Protein AF-A0A5C6DJK9-F1 (afdb_monomer_lite)

pLDDT: mean 85.75, std 14.33, range [51.75, 96.81]

Organism: NCBI:txid2527966

Radius of gyration: 32.25 Å; chains: 1; bounding box: 101×31×89 Å

Sequence (143 aa):
MRNRRGSLILEAAISALLMVTATVALLKLAKTSSQLSRSSDQRVALQLATDNAAERMSVIPFDEIAGQTDKVAKTVSETSDCQCEITSYPFEVGDRNGIHLIMTTRISDRISRTQHRWILDRRELDRRVLDRSEPETPEDTDE

Secondary structure (DSSP, 8-state):
-TTHHHHHHHHHHHHHHHHHHHHHHHHHHHHHHHHHHHHHHHHHHHHHHHHHHHHHHHTS-GGGHHHHHHHHHHHHHHHHTSEEEEEEEEEE-SS-EEEEEEEEEEEETTEEEEEEEEEE-SHHHHHHHHHTTS---------

Structure (mmCIF, N/CA/C/O backbone):
data_AF-A0A5C6DJK9-F1
#
_entry.id   AF-A0A5C6DJK9-F1
#
loop_
_atom_site.group_PDB
_atom_site.id
_atom_site.type_symbol
_atom_site.label_atom_id
_atom_site.label_alt_id
_atom_site.label_comp_id
_atom_site.label_asym_id
_atom_site.label_entity_id
_atom_site.label_seq_id
_atom_site.pdbx_PDB_ins_code
_atom_site.Cartn_x
_atom_site.Cartn_y
_atom_site.Cartn_z
_atom_site.occupancy
_atom_site.B_iso_or_equiv
_atom_site.auth_seq_id
_atom_site.auth_comp_id
_atom_site.auth_asym_id
_atom_site.auth_atom_id
_atom_site.pdbx_PDB_model_num
ATOM 1 N N . MET A 1 1 ? 34.552 2.893 -63.069 1.00 53.28 1 MET A N 1
ATOM 2 C CA . MET A 1 1 ? 34.105 1.964 -61.995 1.00 53.28 1 MET A CA 1
ATOM 3 C C . MET A 1 1 ? 34.791 2.165 -60.628 1.00 53.28 1 MET A C 1
ATOM 5 O O . MET A 1 1 ? 34.574 1.360 -59.732 1.00 53.28 1 MET A O 1
ATOM 9 N N . ARG A 1 2 ? 35.561 3.243 -60.397 1.00 53.19 2 ARG A N 1
ATOM 10 C CA . ARG A 1 2 ? 36.406 3.395 -59.191 1.00 53.19 2 ARG A CA 1
ATOM 11 C C . ARG A 1 2 ? 35.702 4.041 -57.975 1.00 53.19 2 ARG A C 1
ATOM 13 O O . ARG A 1 2 ? 36.171 3.867 -56.860 1.00 53.19 2 ARG A O 1
ATOM 20 N N . ASN A 1 3 ? 34.529 4.660 -58.165 1.00 55.03 3 ASN A N 1
ATOM 21 C CA . ASN A 1 3 ? 33.798 5.383 -57.104 1.00 55.03 3 ASN A CA 1
ATOM 22 C C . ASN A 1 3 ? 32.742 4.543 -56.354 1.00 55.03 3 ASN A C 1
ATOM 24 O O . ASN A 1 3 ? 32.176 5.012 -55.376 1.00 55.03 3 ASN A O 1
ATOM 28 N N . ARG A 1 4 ? 32.476 3.292 -56.762 1.00 58.44 4 ARG A N 1
ATOM 29 C CA . ARG A 1 4 ? 31.454 2.445 -56.107 1.00 58.44 4 ARG A CA 1
ATOM 30 C C . ARG A 1 4 ? 31.901 1.862 -54.760 1.00 58.44 4 ARG A C 1
ATOM 32 O O . ARG A 1 4 ? 31.062 1.548 -53.929 1.00 58.44 4 ARG A O 1
ATOM 39 N N . ARG A 1 5 ? 33.213 1.740 -54.521 1.00 57.97 5 ARG A N 1
ATOM 40 C CA . ARG A 1 5 ? 33.751 1.160 -53.275 1.00 57.97 5 ARG A CA 1
ATOM 41 C C . ARG A 1 5 ? 33.664 2.110 -52.072 1.00 57.97 5 ARG A C 1
ATOM 43 O O . ARG A 1 5 ? 33.518 1.630 -50.958 1.00 57.97 5 ARG A O 1
ATOM 50 N N . GLY A 1 6 ? 33.699 3.428 -52.295 1.00 61.41 6 GLY A N 1
ATOM 51 C CA . GLY A 1 6 ? 33.532 4.425 -51.227 1.00 61.41 6 GLY A CA 1
ATOM 52 C C . GLY A 1 6 ? 32.098 4.504 -50.688 1.00 61.41 6 GLY A C 1
ATOM 53 O O . GLY A 1 6 ? 31.915 4.665 -49.487 1.00 61.41 6 GLY A O 1
ATOM 54 N N . SER A 1 7 ? 31.096 4.311 -51.558 1.00 77.44 7 SER A N 1
ATOM 55 C CA . SER A 1 7 ? 29.667 4.308 -51.183 1.00 77.44 7 SER A CA 1
ATOM 56 C C . SER A 1 7 ? 29.326 3.164 -50.226 1.00 77.44 7 SER A C 1
ATOM 58 O O . SER A 1 7 ? 28.685 3.383 -49.206 1.00 77.44 7 SER A O 1
ATOM 60 N N . LEU A 1 8 ? 29.842 1.958 -50.498 1.00 80.62 8 LEU A N 1
ATOM 61 C CA . LEU A 1 8 ? 29.546 0.763 -49.699 1.00 80.62 8 LEU A CA 1
ATOM 62 C C . LEU A 1 8 ? 30.058 0.864 -48.255 1.00 80.62 8 LEU A C 1
ATOM 64 O O . LEU A 1 8 ? 29.387 0.406 -47.336 1.00 80.62 8 LEU A O 1
ATOM 68 N N . ILE A 1 9 ? 31.231 1.472 -48.040 1.00 85.25 9 ILE A N 1
ATOM 69 C CA . ILE A 1 9 ? 31.786 1.655 -46.688 1.00 85.25 9 ILE A CA 1
ATOM 70 C C . ILE A 1 9 ? 30.946 2.668 -45.903 1.00 85.25 9 ILE A C 1
ATOM 72 O O . ILE A 1 9 ? 30.656 2.443 -44.729 1.00 85.25 9 ILE A O 1
ATOM 76 N N . LEU A 1 10 ? 30.524 3.757 -46.550 1.00 87.12 10 LEU A N 1
ATOM 77 C CA . 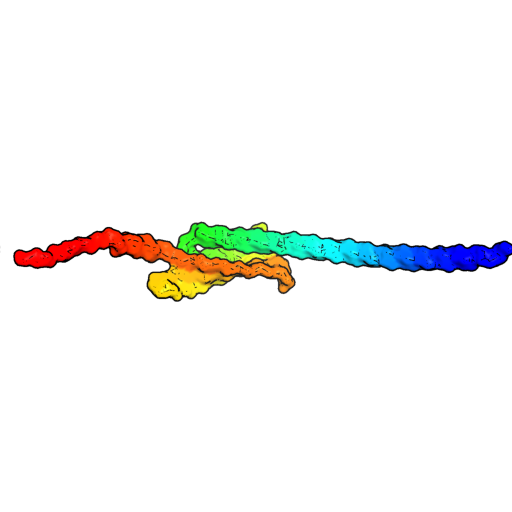LEU A 1 10 ? 29.686 4.775 -45.921 1.00 87.12 10 LEU A CA 1
ATOM 78 C C . LEU A 1 10 ? 28.299 4.222 -45.561 1.00 87.12 10 LEU A C 1
ATOM 80 O O . LEU A 1 10 ? 27.835 4.413 -44.442 1.00 87.12 10 LEU A O 1
ATOM 84 N N . GLU A 1 11 ? 27.659 3.494 -46.475 1.00 84.81 11 GLU A N 1
ATOM 85 C CA . GLU A 1 11 ? 26.359 2.855 -46.240 1.00 84.81 11 GLU A CA 1
ATOM 86 C C . GLU A 1 11 ? 26.428 1.807 -45.123 1.00 84.81 11 GLU A C 1
ATOM 88 O O . GLU A 1 11 ? 25.546 1.760 -44.261 1.00 84.81 11 GLU A O 1
ATOM 93 N N . ALA A 1 12 ? 27.498 1.006 -45.085 1.00 88.56 12 ALA A N 1
ATOM 94 C CA . ALA A 1 12 ? 27.733 0.053 -44.006 1.00 88.56 12 ALA A CA 1
ATOM 95 C C . ALA A 1 12 ? 27.944 0.761 -42.658 1.00 88.56 12 ALA A C 1
ATOM 97 O O . ALA A 1 12 ? 27.387 0.329 -41.651 1.00 88.56 12 ALA A O 1
ATOM 98 N N . ALA A 1 13 ? 28.685 1.874 -42.631 1.00 90.69 13 ALA A N 1
ATOM 99 C CA . ALA A 1 13 ? 28.891 2.666 -41.420 1.00 90.69 13 ALA A CA 1
ATOM 100 C C . ALA A 1 13 ? 27.584 3.299 -40.911 1.00 90.69 13 ALA A C 1
ATOM 102 O O . ALA A 1 13 ? 27.303 3.245 -39.714 1.00 90.69 13 ALA A O 1
ATOM 103 N N . ILE A 1 14 ? 26.753 3.840 -41.809 1.00 91.44 14 ILE A N 1
ATOM 104 C CA . ILE A 1 14 ? 25.430 4.386 -41.464 1.00 91.44 14 ILE A CA 1
ATOM 105 C C . ILE A 1 14 ? 24.518 3.273 -40.936 1.00 91.44 14 ILE A C 1
ATOM 107 O O . ILE A 1 14 ? 23.881 3.444 -39.899 1.00 91.44 14 ILE A O 1
ATOM 111 N N . SER A 1 15 ? 24.493 2.116 -41.599 1.00 94.88 15 SER A N 1
ATOM 112 C CA . SER A 1 15 ? 23.688 0.964 -41.171 1.00 94.88 15 SER A CA 1
ATOM 113 C C . SER A 1 15 ? 24.123 0.450 -39.798 1.00 94.88 15 SER A C 1
ATOM 115 O O . SER A 1 15 ? 23.280 0.196 -38.939 1.00 94.88 15 SER A O 1
ATOM 117 N N . ALA A 1 16 ? 25.435 0.361 -39.555 1.00 93.94 16 ALA A N 1
ATOM 118 C CA . ALA A 1 16 ? 25.984 -0.014 -38.257 1.00 93.94 16 ALA A CA 1
ATOM 119 C C . ALA A 1 16 ? 25.594 0.996 -37.168 1.00 93.94 16 ALA A C 1
ATOM 121 O O . ALA A 1 16 ? 25.161 0.595 -36.089 1.00 93.94 16 ALA A O 1
ATOM 122 N N . LEU A 1 17 ? 25.676 2.299 -37.458 1.00 94.81 17 LEU A N 1
ATOM 123 C CA . LEU A 1 17 ? 25.271 3.345 -36.520 1.00 94.81 17 LEU A CA 1
ATOM 124 C C . LEU A 1 17 ? 23.780 3.241 -36.171 1.00 94.81 17 LEU A C 1
ATOM 126 O O . LEU A 1 17 ? 23.429 3.239 -34.992 1.00 94.81 17 LEU A O 1
ATOM 130 N N . LEU A 1 18 ? 22.912 3.081 -37.176 1.00 95.94 18 LEU A N 1
ATOM 131 C CA . LEU A 1 18 ? 21.472 2.898 -36.974 1.00 95.94 18 LEU A CA 1
ATOM 132 C C . LEU A 1 18 ? 21.169 1.648 -36.143 1.00 95.94 18 LEU A C 1
ATOM 134 O O . LEU A 1 18 ? 20.344 1.702 -35.232 1.00 95.94 18 LEU A O 1
ATOM 138 N N . MET A 1 19 ? 21.861 0.538 -36.409 1.00 95.56 19 MET A N 1
ATOM 139 C CA . MET A 1 19 ? 21.686 -0.708 -35.667 1.00 95.56 19 MET A CA 1
ATOM 140 C C . MET A 1 19 ? 22.106 -0.560 -34.201 1.00 95.56 19 MET A C 1
ATOM 142 O O . MET A 1 19 ? 21.394 -1.026 -33.307 1.00 95.56 19 MET A O 1
ATOM 146 N N . VAL A 1 20 ? 23.215 0.134 -33.928 1.00 96.62 20 VAL A N 1
ATOM 147 C CA . VAL A 1 20 ? 23.652 0.436 -32.558 1.00 96.62 20 VAL A CA 1
ATOM 148 C C . VAL A 1 20 ? 22.619 1.311 -31.849 1.00 96.62 20 VAL A C 1
ATOM 150 O O . VAL A 1 20 ? 22.208 0.984 -30.734 1.00 96.62 20 VAL A O 1
ATOM 153 N N . THR A 1 21 ? 22.135 2.380 -32.490 1.00 95.19 21 THR A N 1
ATOM 154 C CA . THR A 1 21 ? 21.098 3.248 -31.911 1.00 95.19 21 THR A CA 1
ATOM 155 C C . THR A 1 21 ? 19.812 2.477 -31.616 1.00 95.19 21 THR A C 1
ATOM 157 O O . THR A 1 21 ? 19.277 2.589 -30.511 1.00 95.19 21 THR A O 1
ATOM 160 N N . ALA A 1 22 ? 19.344 1.654 -32.556 1.00 94.81 22 ALA A N 1
ATOM 161 C CA . ALA A 1 22 ? 18.160 0.820 -32.377 1.00 94.81 22 ALA A CA 1
ATOM 162 C C . ALA A 1 22 ? 18.340 -0.181 -31.225 1.00 94.81 22 ALA A C 1
ATOM 164 O O . ALA A 1 22 ? 17.454 -0.322 -30.385 1.00 94.81 22 ALA A O 1
ATOM 165 N N . THR A 1 23 ? 19.512 -0.813 -31.123 1.00 96.12 23 THR A N 1
ATOM 166 C CA . THR A 1 23 ? 19.830 -1.755 -30.039 1.00 96.12 23 THR A CA 1
ATOM 167 C C . THR A 1 23 ? 19.794 -1.065 -28.676 1.00 96.12 23 THR A C 1
ATOM 169 O O . THR A 1 23 ? 19.171 -1.566 -27.741 1.00 96.12 23 THR A O 1
ATOM 172 N N . VAL A 1 24 ? 20.399 0.120 -28.554 1.00 96.19 24 VAL A N 1
ATOM 173 C CA . VAL A 1 24 ? 20.367 0.905 -27.309 1.00 96.19 24 VAL A CA 1
ATOM 174 C C . VAL A 1 24 ? 18.940 1.328 -26.955 1.00 96.19 24 VAL A C 1
ATOM 176 O O . VAL A 1 24 ? 18.559 1.264 -25.785 1.00 96.19 24 VAL A O 1
ATOM 179 N N . ALA A 1 25 ? 18.139 1.740 -27.941 1.00 95.50 25 ALA A N 1
ATOM 180 C CA . ALA A 1 25 ? 16.739 2.094 -27.727 1.00 95.50 25 ALA A CA 1
ATOM 181 C C . ALA A 1 25 ? 15.923 0.895 -27.215 1.00 95.50 25 ALA A C 1
ATOM 183 O O . ALA A 1 25 ? 15.207 1.027 -26.222 1.00 95.50 25 ALA A O 1
ATOM 184 N N . LEU A 1 26 ? 16.093 -0.285 -27.821 1.00 94.94 26 LEU A N 1
ATOM 185 C CA . LEU A 1 26 ? 15.438 -1.523 -27.391 1.00 94.94 26 LEU A CA 1
ATOM 186 C C . LEU A 1 26 ? 15.860 -1.942 -25.978 1.00 94.94 26 LEU A C 1
ATOM 188 O O . LEU A 1 26 ? 15.006 -2.286 -25.165 1.00 94.94 26 LEU A O 1
ATOM 192 N N . LEU A 1 27 ? 17.152 -1.852 -25.647 1.00 95.44 27 LEU A N 1
ATOM 193 C CA . LEU A 1 27 ? 17.650 -2.147 -24.299 1.00 95.44 27 LEU A CA 1
ATOM 194 C C . LEU A 1 27 ? 17.047 -1.207 -23.248 1.00 95.44 27 LEU A C 1
ATOM 196 O O . LEU A 1 27 ? 16.647 -1.654 -22.170 1.00 95.44 27 LEU A O 1
ATOM 200 N N . LYS A 1 28 ? 16.952 0.093 -23.557 1.00 95.06 28 LYS A N 1
ATOM 201 C CA . LYS A 1 28 ? 16.299 1.067 -22.673 1.00 95.06 28 LYS A CA 1
ATOM 202 C C . LYS A 1 28 ? 14.821 0.740 -22.489 1.00 95.06 28 LYS A C 1
ATOM 204 O O . LYS A 1 28 ? 14.364 0.694 -21.351 1.00 95.06 28 LYS A O 1
ATOM 209 N N . LEU A 1 29 ? 14.105 0.457 -23.576 1.00 94.56 29 LEU A N 1
ATOM 210 C CA . LEU A 1 29 ? 12.689 0.103 -23.527 1.00 94.56 29 LEU A CA 1
ATOM 211 C C . LEU A 1 29 ? 12.450 -1.159 -22.690 1.00 94.56 29 LEU A C 1
ATOM 213 O O . LEU A 1 29 ? 11.597 -1.149 -21.807 1.00 94.56 29 LEU A O 1
ATOM 217 N N . ALA A 1 30 ? 13.236 -2.216 -22.908 1.00 93.12 30 ALA A N 1
ATOM 218 C CA . ALA A 1 30 ? 13.137 -3.459 -22.146 1.00 93.12 30 ALA A CA 1
ATOM 219 C C . ALA A 1 30 ? 13.369 -3.225 -20.644 1.00 93.12 30 ALA A C 1
ATOM 221 O O . ALA A 1 30 ? 12.609 -3.716 -19.805 1.00 93.12 30 ALA A O 1
ATOM 222 N N . LYS A 1 31 ? 14.373 -2.410 -20.293 1.00 94.81 31 LYS A N 1
ATOM 223 C CA . LYS A 1 31 ? 14.643 -2.030 -18.902 1.00 94.81 31 LYS A CA 1
ATOM 224 C C . LYS A 1 31 ? 13.470 -1.263 -18.288 1.00 94.81 31 LYS A C 1
ATOM 226 O O . LYS A 1 31 ? 13.034 -1.610 -17.192 1.00 94.81 31 LYS A O 1
ATOM 231 N N . THR A 1 32 ? 12.943 -0.258 -18.987 1.00 93.81 32 THR A N 1
ATOM 232 C CA . THR A 1 32 ? 11.792 0.529 -18.522 1.00 93.81 32 THR A CA 1
ATOM 233 C C . THR A 1 32 ? 10.546 -0.339 -18.366 1.00 93.81 32 THR A C 1
ATOM 235 O O . THR A 1 32 ? 9.867 -0.242 -17.349 1.00 93.81 32 THR A O 1
ATOM 238 N N . SER A 1 33 ? 10.280 -1.241 -19.311 1.00 93.25 33 SER A N 1
ATOM 239 C CA . SER A 1 33 ? 9.152 -2.174 -19.239 1.00 93.25 33 SER A CA 1
ATOM 240 C C . SER A 1 33 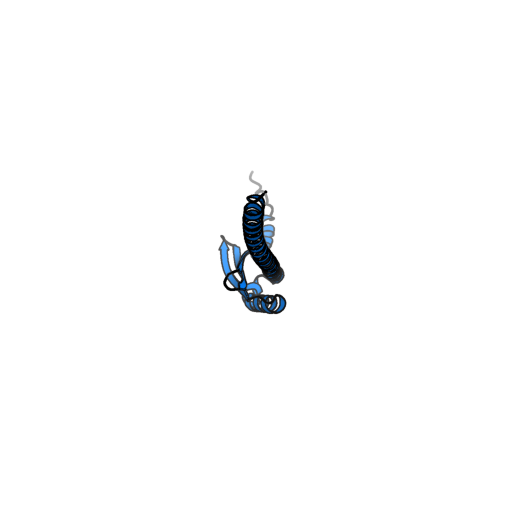? 9.255 -3.096 -18.024 1.00 93.25 33 SER A C 1
ATOM 242 O O . SER A 1 33 ? 8.275 -3.286 -17.310 1.00 93.25 33 SER A O 1
ATOM 244 N N . SER A 1 34 ? 10.445 -3.639 -17.747 1.00 93.31 34 SER A N 1
ATOM 245 C CA . SER A 1 34 ? 10.663 -4.490 -16.572 1.00 93.31 34 SER A CA 1
ATOM 246 C C . SER A 1 34 ? 10.459 -3.723 -15.262 1.00 93.31 34 SER A C 1
ATOM 248 O O . SER A 1 34 ? 9.822 -4.225 -14.337 1.00 93.31 34 SER A O 1
ATOM 250 N N . GLN A 1 35 ? 10.957 -2.486 -15.188 1.00 90.19 35 GLN A N 1
ATOM 251 C CA . GLN A 1 35 ? 10.760 -1.624 -14.022 1.00 90.19 35 GLN A CA 1
ATOM 252 C C . GLN A 1 35 ? 9.283 -1.282 -13.805 1.00 90.19 35 GLN A C 1
ATOM 254 O O . GLN A 1 35 ? 8.812 -1.318 -12.668 1.00 90.19 35 GLN A O 1
ATOM 259 N N . LEU A 1 36 ? 8.550 -0.993 -14.883 1.00 90.25 36 LEU A N 1
ATOM 260 C CA . LEU A 1 36 ? 7.121 -0.706 -14.820 1.00 90.25 36 LEU A CA 1
ATOM 261 C C . LEU A 1 36 ? 6.325 -1.925 -14.349 1.00 90.25 36 LEU A C 1
ATOM 263 O O . LEU A 1 36 ? 5.494 -1.781 -13.458 1.00 90.25 36 LEU A O 1
ATOM 267 N N . SER A 1 37 ? 6.621 -3.113 -14.889 1.00 92.19 37 SER A N 1
ATOM 268 C CA . SER A 1 37 ? 5.985 -4.367 -14.463 1.00 92.19 37 SER A CA 1
ATOM 269 C C . SER A 1 37 ? 6.164 -4.585 -12.965 1.00 92.19 37 SER A C 1
ATOM 271 O O . SER A 1 37 ? 5.183 -4.710 -12.246 1.00 92.19 37 SER A O 1
ATOM 273 N N . ARG A 1 38 ? 7.405 -4.497 -12.466 1.00 89.06 38 ARG A N 1
ATOM 274 C CA . ARG A 1 38 ? 7.686 -4.651 -11.030 1.00 89.06 38 ARG A CA 1
ATOM 275 C C . ARG A 1 38 ? 6.938 -3.628 -10.181 1.00 89.06 38 ARG A C 1
ATOM 277 O O . ARG A 1 38 ? 6.396 -3.980 -9.141 1.00 89.06 38 ARG A O 1
ATOM 284 N N . SER A 1 39 ? 6.894 -2.368 -10.616 1.00 89.38 39 SER A N 1
ATOM 285 C CA . SER A 1 39 ? 6.159 -1.331 -9.889 1.00 89.38 39 SER A CA 1
ATOM 286 C C . SER A 1 39 ? 4.650 -1.587 -9.888 1.00 89.38 39 SER A C 1
ATOM 288 O O . SER A 1 39 ? 4.000 -1.314 -8.881 1.00 89.38 39 SER A O 1
ATOM 290 N N . SER A 1 40 ? 4.099 -2.107 -10.986 1.00 91.12 40 SER A N 1
ATOM 291 C CA . SER A 1 40 ? 2.695 -2.508 -11.080 1.00 91.12 40 SER A CA 1
ATOM 292 C C . SER A 1 40 ? 2.390 -3.651 -10.113 1.00 91.12 40 SER A C 1
ATOM 294 O O . SER A 1 40 ? 1.473 -3.533 -9.304 1.00 91.12 40 SER A O 1
ATOM 296 N N . ASP A 1 41 ? 3.211 -4.701 -10.122 1.00 91.81 41 ASP A N 1
ATOM 297 C CA . ASP A 1 41 ? 3.049 -5.863 -9.244 1.00 91.81 41 ASP A CA 1
ATOM 298 C C . ASP A 1 41 ? 3.123 -5.455 -7.766 1.00 91.81 41 ASP A C 1
ATOM 300 O O . ASP A 1 41 ? 2.269 -5.829 -6.965 1.00 91.81 41 ASP A O 1
ATOM 304 N N . GLN A 1 42 ? 4.084 -4.596 -7.410 1.00 92.19 42 GLN A N 1
ATOM 305 C CA . GLN A 1 42 ? 4.216 -4.054 -6.054 1.00 92.19 42 GLN A CA 1
ATOM 306 C C . GLN A 1 42 ? 2.992 -3.236 -5.621 1.00 92.19 42 GLN A C 1
ATOM 308 O O . GLN A 1 42 ? 2.585 -3.306 -4.462 1.00 92.19 42 GLN A O 1
ATOM 313 N N . ARG A 1 43 ? 2.383 -2.464 -6.530 1.00 91.75 43 ARG A N 1
ATOM 314 C CA . ARG A 1 43 ? 1.158 -1.706 -6.226 1.00 91.75 43 ARG A CA 1
ATOM 315 C C . ARG A 1 43 ? -0.028 -2.628 -5.974 1.00 91.75 43 ARG A C 1
ATOM 317 O O . ARG A 1 43 ? -0.776 -2.381 -5.034 1.00 91.75 43 ARG A O 1
ATOM 324 N N . VAL A 1 44 ? -0.179 -3.682 -6.775 1.00 93.88 44 VAL A N 1
ATOM 325 C CA . VAL A 1 44 ? -1.241 -4.679 -6.582 1.00 93.88 44 VAL A CA 1
ATOM 326 C C . VAL A 1 44 ? -1.038 -5.428 -5.265 1.00 93.88 44 VAL A C 1
ATOM 328 O O . VAL A 1 44 ? -1.982 -5.561 -4.492 1.00 93.88 44 VAL A O 1
ATOM 331 N N . ALA A 1 45 ? 0.193 -5.839 -4.953 1.00 92.62 45 ALA A N 1
ATOM 332 C CA . ALA A 1 45 ? 0.513 -6.495 -3.687 1.00 92.62 45 ALA A CA 1
ATOM 333 C C . ALA A 1 45 ? 0.180 -5.608 -2.473 1.00 92.62 45 ALA A C 1
ATOM 335 O O . ALA A 1 45 ? -0.499 -6.054 -1.550 1.00 92.62 45 ALA A O 1
ATOM 336 N N . LEU A 1 46 ? 0.568 -4.326 -2.501 1.00 94.88 46 LEU A N 1
ATOM 337 C CA . LEU A 1 46 ? 0.200 -3.356 -1.460 1.00 94.88 46 LEU A CA 1
ATOM 338 C C . LEU A 1 46 ? -1.304 -3.143 -1.356 1.00 94.88 46 LEU A C 1
ATOM 340 O O . LEU A 1 46 ? -1.838 -2.976 -0.257 1.00 94.88 46 LEU A O 1
ATOM 344 N N . GLN A 1 47 ? -1.992 -3.129 -2.496 1.00 94.94 47 GLN A N 1
ATOM 345 C CA . GLN A 1 47 ? -3.435 -3.010 -2.507 1.00 94.94 47 GLN A CA 1
ATOM 346 C C . GLN A 1 47 ? -4.070 -4.181 -1.753 1.00 94.94 47 GLN A C 1
ATOM 348 O O . GLN A 1 47 ? -4.784 -3.952 -0.780 1.00 94.94 47 GLN A O 1
ATOM 353 N N . LEU A 1 48 ? -3.708 -5.409 -2.118 1.00 95.31 48 LEU A N 1
ATOM 354 C CA . LEU A 1 48 ? -4.200 -6.619 -1.467 1.00 95.31 48 LEU A CA 1
ATOM 355 C C . LEU A 1 48 ? -3.840 -6.672 0.022 1.00 95.31 48 LEU A C 1
ATOM 357 O O . LEU A 1 48 ? -4.692 -7.027 0.831 1.00 95.31 48 LEU A O 1
ATOM 361 N N . ALA A 1 49 ? -2.624 -6.275 0.405 1.00 95.62 49 ALA A N 1
ATOM 362 C CA . ALA A 1 49 ? -2.209 -6.232 1.808 1.00 95.62 49 ALA A CA 1
ATOM 363 C C . ALA A 1 49 ? -3.055 -5.243 2.626 1.00 95.62 49 ALA A C 1
ATOM 365 O O . ALA A 1 49 ? -3.516 -5.567 3.720 1.00 95.62 49 ALA A O 1
ATOM 366 N N . THR A 1 50 ? -3.309 -4.047 2.084 1.00 95.88 50 THR A N 1
ATOM 367 C CA . THR A 1 50 ? -4.129 -3.037 2.778 1.00 95.88 50 THR A CA 1
ATOM 368 C C . THR A 1 50 ? -5.592 -3.462 2.849 1.00 95.88 50 THR A C 1
ATOM 370 O O . THR A 1 50 ? -6.220 -3.316 3.893 1.00 95.88 50 THR A O 1
ATOM 373 N N . ASP A 1 51 ? -6.126 -4.035 1.768 1.00 95.06 51 ASP A N 1
ATOM 374 C CA . ASP A 1 51 ? -7.504 -4.525 1.730 1.00 95.06 51 ASP A CA 1
ATOM 375 C C . ASP A 1 51 ? -7.672 -5.701 2.715 1.00 95.06 51 ASP A C 1
ATOM 377 O O . ASP A 1 51 ? -8.666 -5.773 3.435 1.00 95.06 51 ASP A O 1
ATOM 381 N N . ASN A 1 52 ? -6.662 -6.572 2.840 1.00 95.00 52 ASN A N 1
ATOM 382 C CA . ASN A 1 52 ? -6.637 -7.642 3.837 1.00 95.00 52 ASN A CA 1
ATOM 383 C C . ASN A 1 52 ? -6.618 -7.101 5.274 1.00 95.00 52 ASN A C 1
ATOM 385 O O . ASN A 1 52 ? -7.360 -7.602 6.119 1.00 95.00 52 ASN A O 1
ATOM 389 N N . ALA A 1 53 ? -5.816 -6.067 5.552 1.00 95.62 53 ALA A N 1
ATOM 390 C CA . ALA A 1 53 ? -5.836 -5.378 6.842 1.00 95.62 53 ALA A CA 1
ATOM 391 C C . ALA A 1 53 ? -7.227 -4.799 7.137 1.00 95.62 53 ALA A C 1
ATOM 393 O O . ALA A 1 53 ? -7.777 -5.026 8.214 1.00 95.62 53 ALA A O 1
ATOM 394 N N . ALA A 1 54 ? -7.830 -4.122 6.159 1.00 94.75 54 ALA A N 1
ATOM 395 C CA . ALA A 1 54 ? -9.151 -3.524 6.293 1.00 94.75 54 ALA A CA 1
ATOM 396 C C . ALA A 1 54 ? -10.244 -4.566 6.556 1.00 94.75 54 ALA A C 1
ATOM 398 O O . ALA A 1 54 ? -11.139 -4.308 7.363 1.00 94.75 54 ALA A O 1
ATOM 399 N N . GLU A 1 55 ? -10.179 -5.722 5.898 1.00 94.50 55 GLU A N 1
ATOM 400 C CA . GLU A 1 55 ? -11.133 -6.814 6.085 1.00 94.50 55 GLU A CA 1
ATOM 401 C C . GLU A 1 55 ? -10.989 -7.448 7.472 1.00 94.50 55 GLU A C 1
ATOM 403 O O . GLU A 1 55 ? -11.979 -7.608 8.186 1.00 94.50 55 GLU A O 1
ATOM 408 N N . ARG A 1 56 ? -9.755 -7.709 7.918 1.00 94.31 56 ARG A N 1
ATOM 409 C CA . ARG A 1 56 ? -9.484 -8.223 9.271 1.00 94.31 56 ARG A CA 1
ATOM 410 C C . ARG A 1 56 ? -9.957 -7.265 10.361 1.00 94.31 56 ARG A C 1
ATOM 412 O O . ARG A 1 56 ? -10.515 -7.715 11.353 1.00 94.31 56 ARG A O 1
ATOM 419 N N . MET A 1 57 ? -9.777 -5.959 10.169 1.00 94.06 57 MET A N 1
ATOM 420 C CA . MET A 1 57 ? -10.298 -4.951 11.098 1.00 94.06 57 MET A CA 1
ATOM 421 C C . MET A 1 57 ? -11.829 -4.882 11.098 1.00 94.06 57 MET A C 1
ATOM 423 O O . MET A 1 57 ? -12.416 -4.486 12.097 1.00 94.06 57 MET A O 1
ATOM 427 N N . SER A 1 58 ? -12.493 -5.269 10.005 1.00 91.06 58 SER A N 1
ATOM 428 C CA . SER A 1 58 ? -13.951 -5.161 9.883 1.00 91.06 58 SER A CA 1
ATOM 429 C C . SER A 1 58 ? -14.734 -6.195 10.691 1.00 91.06 58 SER A C 1
ATOM 431 O O . SER A 1 58 ? -15.888 -5.947 11.035 1.00 91.06 58 SER A O 1
ATOM 433 N N . VAL A 1 59 ? -14.108 -7.332 11.002 1.00 92.19 59 VAL A N 1
ATOM 434 C CA . VAL A 1 59 ? -14.719 -8.413 11.789 1.00 92.19 59 VAL A CA 1
ATOM 435 C C . VAL A 1 59 ? -14.467 -8.267 13.292 1.00 92.19 59 VAL A C 1
ATOM 437 O O . VAL A 1 59 ? -15.014 -9.037 14.078 1.00 92.19 59 VAL A O 1
ATOM 440 N N . ILE A 1 60 ? -13.636 -7.302 13.700 1.00 93.06 60 ILE A N 1
ATOM 441 C CA . ILE A 1 60 ? -13.316 -7.052 15.107 1.00 93.06 60 ILE A CA 1
ATOM 442 C C . ILE A 1 60 ? -14.444 -6.219 15.744 1.00 93.06 60 ILE A C 1
ATOM 444 O O . ILE A 1 60 ? -14.830 -5.192 15.178 1.00 93.06 60 ILE A O 1
ATOM 448 N N . PRO A 1 61 ? -14.975 -6.624 16.916 1.00 91.19 61 PRO A N 1
ATOM 449 C CA . PRO A 1 61 ? -15.965 -5.837 17.647 1.00 91.19 61 PRO A CA 1
ATOM 450 C C . PRO A 1 61 ? -15.446 -4.437 17.984 1.00 91.19 61 PRO A C 1
ATOM 452 O O . PRO A 1 61 ? -14.278 -4.288 18.335 1.00 91.19 61 PRO A O 1
ATOM 455 N N . PHE A 1 62 ? -16.323 -3.428 17.939 1.00 88.88 62 PHE A N 1
ATOM 456 C CA . PHE A 1 62 ? -15.966 -2.015 18.143 1.00 88.88 62 PHE A CA 1
ATOM 457 C C . PHE A 1 62 ? -15.095 -1.777 19.388 1.00 88.88 62 PHE A C 1
ATOM 459 O O . PHE A 1 62 ? -14.051 -1.135 19.291 1.00 88.88 62 PHE A O 1
ATOM 466 N N . ASP A 1 63 ? -15.470 -2.387 20.515 1.00 90.31 63 ASP A N 1
ATOM 467 C CA . ASP A 1 63 ? -14.791 -2.253 21.813 1.00 90.31 63 ASP A CA 1
ATOM 468 C C . ASP A 1 63 ? -13.347 -2.792 21.813 1.00 90.31 63 ASP A C 1
ATOM 470 O O . ASP A 1 63 ? -12.531 -2.410 22.649 1.00 90.31 63 ASP A O 1
ATOM 474 N N . GLU A 1 64 ? -13.014 -3.683 20.877 1.00 92.56 64 GLU A N 1
ATOM 475 C CA . GLU A 1 64 ? -11.712 -4.351 20.795 1.00 92.56 64 GLU A CA 1
ATOM 476 C C . GLU A 1 64 ? -10.803 -3.764 19.709 1.00 92.56 64 GLU A C 1
ATOM 478 O O . GLU A 1 64 ? -9.613 -4.082 19.669 1.00 92.56 64 GLU A O 1
ATOM 483 N N . ILE A 1 65 ? -11.330 -2.899 18.835 1.00 91.88 65 ILE A N 1
ATOM 484 C CA . ILE A 1 65 ? -10.615 -2.390 17.655 1.00 91.88 65 ILE A CA 1
ATOM 485 C C . ILE A 1 65 ? -9.263 -1.787 18.034 1.00 91.88 65 ILE A C 1
ATOM 487 O O . ILE A 1 65 ? -8.247 -2.171 17.456 1.00 91.88 65 ILE A O 1
ATOM 491 N N . ALA A 1 66 ? -9.239 -0.888 19.020 1.00 90.19 66 ALA A N 1
ATOM 492 C CA . ALA A 1 66 ? -8.018 -0.204 19.443 1.00 90.19 66 ALA A CA 1
ATOM 493 C C . ALA A 1 66 ? -6.963 -1.167 20.020 1.00 90.19 66 ALA A C 1
ATOM 495 O O . ALA A 1 66 ? -5.770 -0.922 19.887 1.00 90.19 66 ALA A O 1
ATOM 496 N N . GLY A 1 67 ? -7.387 -2.277 20.635 1.00 92.94 67 GLY A N 1
ATOM 497 C CA . GLY A 1 67 ? -6.479 -3.276 21.207 1.00 92.94 67 GLY A CA 1
ATOM 498 C C . GLY A 1 67 ? -5.946 -4.293 20.194 1.00 92.94 67 GLY A C 1
ATOM 499 O O . GLY A 1 67 ? -4.969 -4.985 20.475 1.00 92.94 67 GLY A O 1
ATOM 500 N N . GLN A 1 68 ? -6.576 -4.413 19.022 1.00 95.00 68 GLN A N 1
ATOM 501 C CA . GLN A 1 68 ? -6.225 -5.414 18.008 1.00 95.00 68 GLN A CA 1
ATOM 502 C C . GLN A 1 68 ? -5.422 -4.844 16.829 1.00 95.00 68 GLN A C 1
ATOM 504 O O . GLN A 1 68 ? -4.920 -5.629 16.019 1.00 95.00 68 GLN A O 1
ATOM 509 N N . THR A 1 69 ? -5.266 -3.518 16.722 1.00 94.75 69 THR A N 1
ATOM 510 C CA . THR A 1 69 ? -4.560 -2.855 15.607 1.00 94.75 69 THR A CA 1
ATOM 511 C C . THR A 1 69 ? -3.164 -3.432 15.378 1.00 94.75 69 THR A C 1
ATOM 513 O O . THR A 1 69 ? -2.860 -3.867 14.267 1.00 94.75 69 THR A O 1
ATOM 516 N N . ASP A 1 70 ? -2.349 -3.531 16.430 1.00 95.69 70 ASP A N 1
ATOM 517 C CA . ASP A 1 70 ? -0.966 -4.018 16.348 1.00 95.69 70 ASP A CA 1
ATOM 518 C C . ASP A 1 70 ? -0.895 -5.488 15.933 1.00 95.69 70 ASP A C 1
ATOM 520 O O . ASP A 1 70 ? -0.046 -5.893 15.135 1.00 95.69 70 ASP A O 1
ATOM 524 N N . LYS A 1 71 ? -1.822 -6.308 16.439 1.00 95.75 71 LYS A N 1
ATOM 525 C CA . LYS A 1 71 ? -1.890 -7.733 16.107 1.00 95.75 71 LYS A CA 1
ATOM 526 C C . LYS A 1 71 ? -2.239 -7.932 14.635 1.00 95.75 71 LYS A C 1
ATOM 528 O O . LYS A 1 71 ? -1.621 -8.764 13.962 1.00 95.75 71 LYS A O 1
ATOM 533 N N . VAL A 1 72 ? -3.214 -7.180 14.126 1.00 95.81 72 VAL A N 1
ATOM 534 C CA . VAL A 1 72 ? -3.608 -7.238 12.713 1.00 95.81 72 VAL A CA 1
ATOM 535 C C . VAL A 1 72 ? -2.484 -6.712 11.826 1.00 95.81 72 VAL A C 1
ATOM 537 O O . VAL A 1 72 ? -2.118 -7.395 10.871 1.00 95.81 72 VAL A O 1
ATOM 540 N N . ALA A 1 73 ? -1.882 -5.574 12.177 1.00 95.75 73 ALA A N 1
ATOM 541 C CA . ALA A 1 73 ? -0.755 -4.991 11.454 1.00 95.75 73 ALA A CA 1
ATOM 542 C C . ALA A 1 73 ? 0.422 -5.973 11.347 1.00 95.75 73 ALA A C 1
ATOM 544 O O . ALA A 1 73 ? 0.935 -6.221 10.253 1.00 95.75 73 ALA A O 1
ATOM 545 N N . LYS A 1 74 ? 0.799 -6.613 12.462 1.00 96.19 74 LYS A N 1
ATOM 546 C CA . LYS A 1 74 ? 1.847 -7.640 12.491 1.00 96.19 74 LYS A CA 1
ATOM 547 C C . LYS A 1 74 ? 1.499 -8.835 11.607 1.00 96.19 74 LYS A C 1
ATOM 549 O O . LYS A 1 74 ? 2.311 -9.232 10.779 1.00 96.19 74 LYS A O 1
ATOM 554 N N . THR A 1 75 ? 0.280 -9.361 11.732 1.00 95.62 75 THR A N 1
ATOM 555 C CA . THR A 1 75 ? -0.166 -10.513 10.933 1.00 95.62 75 THR A CA 1
ATOM 556 C C . THR A 1 75 ? -0.088 -10.214 9.438 1.00 95.62 75 THR A C 1
ATOM 558 O O . THR A 1 75 ? 0.454 -11.010 8.681 1.00 95.62 75 THR A O 1
ATOM 561 N N . VAL A 1 76 ? -0.600 -9.057 9.007 1.00 95.25 76 VAL A N 1
ATOM 562 C CA . VAL A 1 76 ? -0.578 -8.647 7.595 1.00 95.25 76 VAL A CA 1
ATOM 563 C C . VAL A 1 76 ? 0.851 -8.443 7.107 1.00 95.25 76 VAL A C 1
ATOM 565 O O . VAL A 1 76 ? 1.161 -8.830 5.978 1.00 95.25 76 VAL A O 1
ATOM 568 N N . SER A 1 77 ? 1.714 -7.871 7.950 1.00 94.75 77 SER A N 1
ATOM 569 C CA . SER A 1 77 ? 3.124 -7.660 7.626 1.00 94.75 77 SER A CA 1
ATOM 570 C C . SER A 1 77 ? 3.843 -8.981 7.355 1.00 94.75 77 SER A C 1
ATOM 572 O O . SER A 1 77 ? 4.501 -9.129 6.328 1.00 94.75 77 SER A O 1
ATOM 574 N N . GLU A 1 78 ? 3.652 -9.964 8.239 1.00 93.44 78 GLU A N 1
ATOM 575 C CA . GLU A 1 78 ? 4.260 -11.293 8.134 1.00 93.44 78 GLU A CA 1
ATOM 576 C C . GLU A 1 78 ? 3.721 -12.085 6.937 1.00 93.44 78 GLU A C 1
ATOM 578 O O . GLU A 1 78 ? 4.489 -12.733 6.231 1.00 93.44 78 GLU A O 1
ATOM 583 N N . THR A 1 79 ? 2.411 -12.031 6.671 1.00 93.00 79 THR A N 1
ATOM 584 C CA . THR A 1 79 ? 1.815 -12.810 5.573 1.00 93.00 79 THR A CA 1
ATOM 585 C C . THR A 1 79 ? 2.063 -12.217 4.192 1.00 93.00 79 THR A C 1
ATOM 587 O O . THR A 1 79 ? 2.003 -12.946 3.206 1.00 93.00 79 THR A O 1
ATOM 590 N N . SER A 1 80 ? 2.280 -10.903 4.107 1.00 90.38 80 SER A N 1
ATOM 591 C CA . SER A 1 80 ? 2.321 -10.172 2.830 1.00 90.38 80 SER A CA 1
ATOM 592 C C . SER A 1 80 ? 3.713 -9.647 2.473 1.00 90.38 80 SER A C 1
ATOM 594 O O . SER A 1 80 ? 3.834 -8.928 1.485 1.00 90.38 80 SER A O 1
ATOM 596 N N . ASP A 1 81 ? 4.730 -9.971 3.281 1.00 90.19 81 ASP A N 1
ATOM 597 C CA . ASP A 1 81 ? 6.113 -9.491 3.141 1.00 90.19 81 ASP A CA 1
ATOM 598 C C . ASP A 1 81 ? 6.184 -7.966 2.926 1.00 90.19 81 ASP A C 1
ATOM 600 O O . ASP A 1 81 ? 6.787 -7.441 1.988 1.00 90.19 81 ASP A O 1
ATOM 604 N N . CYS A 1 82 ? 5.465 -7.228 3.776 1.00 92.62 82 CYS A N 1
ATOM 605 C CA . CYS A 1 82 ? 5.394 -5.771 3.724 1.00 92.62 82 CYS A CA 1
ATOM 606 C C . CYS A 1 82 ? 5.377 -5.184 5.137 1.00 92.62 82 CYS A C 1
ATOM 608 O O . CYS A 1 82 ? 5.065 -5.870 6.102 1.00 92.62 82 CYS A O 1
ATOM 610 N N . GLN A 1 83 ? 5.685 -3.902 5.277 1.00 94.94 83 GLN A N 1
ATOM 611 C CA . GLN A 1 83 ? 5.461 -3.168 6.515 1.00 94.94 83 GLN A CA 1
ATOM 612 C C . GLN A 1 83 ? 4.006 -2.694 6.548 1.00 94.94 83 GLN A C 1
ATOM 614 O O . GLN A 1 83 ? 3.602 -1.910 5.691 1.00 94.94 83 GLN A O 1
ATOM 619 N N . CYS A 1 84 ? 3.229 -3.135 7.532 1.00 95.94 84 CYS A N 1
ATOM 620 C CA . CYS A 1 84 ? 1.884 -2.636 7.796 1.00 95.94 84 CYS A CA 1
ATOM 621 C C . CYS A 1 84 ? 1.841 -1.924 9.152 1.00 95.94 84 CYS A C 1
ATOM 623 O O . CYS A 1 84 ? 2.360 -2.422 10.147 1.00 95.94 84 CYS A O 1
ATOM 625 N N . GLU A 1 85 ? 1.208 -0.758 9.177 1.00 96.81 85 GLU A N 1
ATOM 626 C CA . GLU A 1 85 ? 0.952 0.053 10.360 1.00 96.81 85 GLU A CA 1
ATOM 627 C C . GLU A 1 85 ? -0.532 0.422 10.373 1.00 96.81 85 GLU A C 1
ATOM 629 O O . GLU A 1 85 ? -1.089 0.818 9.345 1.00 96.81 85 GLU A O 1
ATOM 634 N N . ILE A 1 86 ? -1.184 0.269 11.523 1.00 96.56 86 ILE A N 1
ATOM 635 C CA . ILE A 1 86 ? -2.597 0.600 11.698 1.00 96.56 86 ILE A CA 1
ATOM 636 C C . ILE A 1 86 ? -2.709 1.508 12.911 1.00 96.56 86 ILE A C 1
ATOM 638 O O . ILE A 1 86 ? -2.401 1.091 14.024 1.00 96.56 86 ILE A O 1
ATOM 642 N N . THR A 1 87 ? -3.180 2.732 12.703 1.00 95.62 87 THR A N 1
ATOM 643 C CA . THR A 1 87 ? -3.474 3.667 13.788 1.00 95.62 87 THR A CA 1
ATOM 644 C C . THR A 1 87 ? -4.976 3.868 13.914 1.00 95.62 87 THR A C 1
ATOM 646 O O . THR A 1 87 ? -5.699 3.945 12.919 1.00 95.62 87 THR A O 1
ATOM 649 N N . SER A 1 88 ? -5.455 3.915 15.155 1.00 94.56 88 SER A N 1
ATOM 650 C CA . SER A 1 88 ? -6.859 4.145 15.485 1.00 94.56 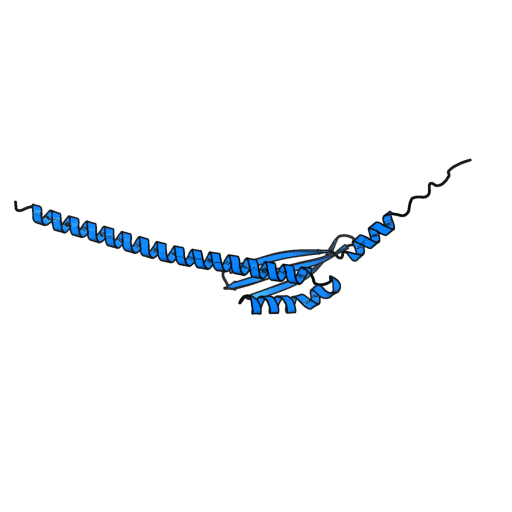88 SER A CA 1
ATOM 651 C C . SER A 1 88 ? -7.016 5.460 16.235 1.00 94.56 88 SER A C 1
ATOM 653 O O . SER A 1 88 ? -6.385 5.649 17.275 1.00 94.56 88 SER A O 1
ATOM 655 N N . TYR A 1 89 ? -7.897 6.327 15.748 1.00 94.75 89 TYR A N 1
ATOM 656 C CA . TYR A 1 89 ? -8.266 7.572 16.411 1.00 94.75 89 TYR A CA 1
ATOM 657 C C . TYR A 1 89 ? -9.749 7.525 16.778 1.00 94.75 89 TYR A C 1
ATOM 659 O O . TYR A 1 89 ? -10.583 7.433 15.873 1.00 94.75 89 TYR A O 1
ATOM 667 N N . PRO A 1 90 ? -10.108 7.562 18.070 1.00 93.19 90 PRO A N 1
ATOM 668 C CA . PRO A 1 90 ? -11.500 7.727 18.454 1.00 93.19 90 PRO A CA 1
ATOM 669 C C . PRO A 1 90 ? -11.985 9.119 18.034 1.00 93.19 90 PRO A C 1
ATOM 671 O O . PRO A 1 90 ? -11.221 10.086 18.044 1.00 93.19 90 PRO A O 1
ATOM 674 N N . PHE A 1 91 ? -13.251 9.220 17.651 1.00 93.25 91 PHE A N 1
ATOM 675 C CA . PHE A 1 91 ? -13.903 10.482 17.328 1.00 93.25 91 PHE A CA 1
ATOM 676 C C . PHE A 1 91 ? -15.377 10.441 17.737 1.00 93.25 91 PHE A C 1
ATOM 678 O O . PHE A 1 91 ? -15.984 9.372 17.799 1.00 93.25 91 PHE A O 1
ATOM 685 N N . GLU A 1 92 ? -15.955 11.616 17.962 1.00 91.44 92 GLU A N 1
ATOM 686 C CA . GLU A 1 92 ? -17.359 11.784 18.335 1.00 91.44 92 GLU A CA 1
ATOM 687 C C . GLU A 1 92 ? -18.064 12.681 17.307 1.00 91.44 92 GLU A C 1
ATOM 689 O O . GLU A 1 92 ? -17.512 13.694 16.868 1.00 91.44 92 GLU A O 1
ATOM 694 N N . VAL A 1 93 ? -19.278 12.310 16.887 1.00 87.38 93 VAL A N 1
ATOM 695 C CA . VAL A 1 93 ? -20.126 13.119 15.991 1.00 87.38 93 VAL A CA 1
ATOM 696 C C . VAL A 1 93 ? -21.532 13.205 16.571 1.00 87.38 93 VAL A C 1
ATOM 698 O O . VAL A 1 93 ? -22.354 12.306 16.382 1.00 87.38 93 VAL A O 1
ATOM 701 N N . GLY A 1 94 ? -21.818 14.311 17.261 1.00 85.81 94 GLY A N 1
ATOM 702 C CA . GLY A 1 94 ? -23.027 14.433 18.077 1.00 85.81 94 GLY A CA 1
ATOM 703 C C . GLY A 1 94 ? -22.965 13.438 19.232 1.00 85.81 94 GLY A C 1
ATOM 704 O O . GLY A 1 94 ? -21.925 13.305 19.862 1.00 85.81 94 GLY A O 1
ATOM 705 N N . ASP A 1 95 ? -24.036 12.679 19.444 1.00 83.50 95 ASP A N 1
ATOM 706 C CA . ASP A 1 95 ? -24.082 11.617 20.460 1.00 83.50 95 ASP A CA 1
ATOM 707 C C . ASP A 1 95 ? -23.618 10.260 19.908 1.00 83.50 95 ASP A C 1
ATOM 709 O O . ASP A 1 95 ? -24.184 9.227 20.264 1.00 83.50 95 ASP A O 1
ATOM 713 N N . ARG A 1 96 ? -22.699 10.263 18.933 1.00 83.12 96 ARG A N 1
ATOM 714 C CA . ARG A 1 96 ? -22.194 9.035 18.313 1.00 83.12 96 ARG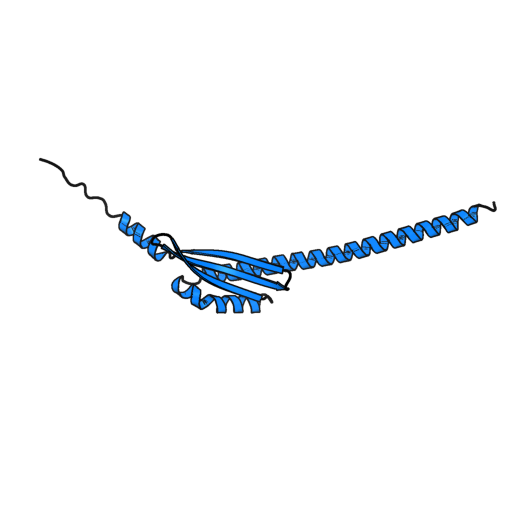 A CA 1
ATOM 715 C C . ARG A 1 96 ? -20.707 8.885 18.492 1.00 83.12 96 ARG A C 1
ATOM 717 O O . ARG A 1 96 ? -19.955 9.775 18.099 1.00 83.12 96 ARG A O 1
ATOM 724 N N . ASN A 1 97 ? -20.307 7.709 18.949 1.00 90.75 97 ASN A N 1
ATOM 725 C CA . ASN A 1 97 ? -18.909 7.319 19.040 1.00 90.75 97 ASN A CA 1
ATOM 726 C C . ASN A 1 97 ? -18.444 6.606 17.764 1.00 90.75 97 ASN A C 1
ATOM 728 O O . ASN A 1 97 ? -19.176 5.831 17.137 1.00 90.75 97 ASN A O 1
ATOM 732 N N . GLY A 1 98 ? -17.204 6.860 17.363 1.00 92.25 98 GLY A N 1
ATOM 733 C CA . GLY A 1 98 ? -16.597 6.229 16.204 1.00 92.25 98 GLY A CA 1
ATOM 734 C C . GLY A 1 98 ? -15.087 6.083 16.320 1.00 92.25 98 GLY A C 1
ATOM 735 O O . GLY A 1 98 ? -14.436 6.679 17.173 1.00 92.25 98 GLY A O 1
ATOM 736 N N . ILE A 1 99 ? -14.520 5.263 15.439 1.00 93.75 99 ILE A N 1
ATOM 737 C CA . ILE A 1 99 ? -13.083 5.036 15.310 1.00 93.75 99 ILE A CA 1
ATOM 738 C C . ILE A 1 99 ? -12.671 5.265 13.858 1.00 93.75 99 ILE A C 1
ATOM 740 O O . ILE A 1 99 ? -13.213 4.668 12.921 1.00 93.75 99 ILE A O 1
ATOM 744 N N . HIS A 1 100 ? -11.696 6.145 13.672 1.00 95.19 100 HIS A N 1
ATOM 745 C CA . HIS A 1 100 ? -10.990 6.359 12.422 1.00 95.19 100 HIS A CA 1
ATOM 746 C C . HIS A 1 100 ? -9.761 5.467 12.389 1.00 95.19 100 HIS A C 1
ATOM 748 O O . HIS A 1 100 ? -8.841 5.626 13.186 1.00 95.19 100 HIS A O 1
ATOM 754 N N . LEU A 1 101 ? -9.744 4.526 11.459 1.00 95.25 101 LEU A N 1
ATOM 755 C CA . LEU A 1 101 ? -8.596 3.681 11.192 1.00 95.25 101 LEU A CA 1
ATOM 756 C C . LEU A 1 101 ? -7.804 4.248 10.021 1.00 95.25 101 LEU A C 1
ATOM 758 O O . LEU A 1 101 ? -8.358 4.478 8.942 1.00 95.25 101 LEU A O 1
ATOM 762 N N . ILE A 1 102 ? -6.503 4.417 10.223 1.00 96.75 102 ILE A N 1
ATOM 763 C CA . ILE A 1 102 ? -5.539 4.728 9.174 1.00 96.75 102 ILE A CA 1
ATOM 764 C C . ILE A 1 102 ? -4.629 3.516 9.027 1.00 96.75 102 ILE A C 1
ATOM 766 O O . ILE A 1 102 ? -3.845 3.195 9.913 1.00 96.75 102 ILE A O 1
ATOM 770 N N . MET A 1 103 ? -4.757 2.825 7.902 1.00 96.44 103 MET A N 1
ATOM 771 C CA . MET A 1 103 ? -3.978 1.633 7.585 1.00 96.44 103 MET A CA 1
ATOM 772 C C . MET A 1 103 ? -2.962 2.008 6.521 1.00 96.44 103 MET A C 1
ATOM 774 O O . MET A 1 103 ? -3.341 2.367 5.407 1.00 96.44 103 MET A O 1
ATOM 778 N N . THR A 1 104 ? -1.682 1.934 6.855 1.00 96.31 104 THR A N 1
ATOM 779 C CA . THR A 1 104 ? -0.585 2.209 5.932 1.00 96.31 104 THR A CA 1
ATOM 780 C C . THR A 1 104 ? 0.188 0.928 5.676 1.00 96.31 104 THR A C 1
ATOM 782 O O . THR A 1 104 ? 0.648 0.275 6.606 1.00 96.31 104 THR A O 1
ATOM 785 N N . THR A 1 105 ? 0.347 0.565 4.409 1.00 95.94 105 THR A N 1
ATOM 786 C CA . THR A 1 105 ? 1.203 -0.541 3.976 1.00 95.94 105 THR A CA 1
ATOM 787 C C . THR A 1 105 ? 2.349 -0.014 3.124 1.00 95.94 105 THR A C 1
ATOM 789 O O . THR A 1 105 ? 2.191 0.952 2.373 1.00 95.94 105 THR A O 1
ATOM 792 N N . ARG A 1 106 ? 3.526 -0.631 3.236 1.00 95.44 106 ARG A N 1
ATOM 793 C CA . ARG A 1 106 ? 4.750 -0.228 2.540 1.00 95.44 106 ARG A CA 1
ATOM 794 C C . ARG A 1 106 ? 5.599 -1.455 2.203 1.00 95.44 106 ARG A C 1
ATOM 796 O O . ARG A 1 106 ? 5.922 -2.239 3.081 1.00 95.44 106 ARG A O 1
ATOM 803 N N . ILE A 1 107 ? 5.990 -1.609 0.938 1.00 89.81 107 ILE A N 1
ATOM 804 C CA . ILE A 1 107 ? 6.944 -2.655 0.498 1.00 89.81 107 ILE A CA 1
ATOM 805 C C . ILE A 1 107 ? 8.361 -2.073 0.400 1.00 89.81 107 ILE A C 1
ATOM 807 O O . ILE A 1 107 ? 9.354 -2.764 0.590 1.00 89.81 107 ILE A O 1
ATOM 811 N N . SER A 1 108 ? 8.472 -0.781 0.094 1.00 85.19 108 SER A N 1
ATOM 812 C CA . SER A 1 108 ? 9.739 -0.049 0.049 1.00 85.19 108 SER A CA 1
ATOM 813 C C . SER A 1 108 ? 9.496 1.422 0.364 1.00 85.19 108 SER A C 1
ATOM 815 O O . SER A 1 108 ? 8.364 1.889 0.247 1.00 85.19 108 SER A O 1
ATOM 817 N N . ASP A 1 109 ? 10.549 2.184 0.652 1.00 80.38 109 ASP A N 1
ATOM 818 C CA . ASP A 1 109 ? 10.464 3.624 0.957 1.00 80.38 109 ASP A CA 1
ATOM 819 C C . ASP A 1 109 ? 9.748 4.462 -0.116 1.00 80.38 109 ASP A C 1
ATOM 821 O O . ASP A 1 109 ? 9.330 5.587 0.141 1.00 80.38 109 ASP A O 1
ATOM 825 N N . ARG A 1 110 ? 9.602 3.929 -1.335 1.00 80.88 110 ARG A N 1
ATOM 826 C CA . ARG A 1 110 ? 9.005 4.633 -2.477 1.00 80.88 110 ARG A CA 1
ATOM 827 C C . ARG A 1 110 ? 7.561 4.257 -2.768 1.00 80.88 110 ARG A C 1
ATOM 829 O O . ARG A 1 110 ? 6.906 4.974 -3.520 1.00 80.88 110 ARG A O 1
ATOM 836 N N . ILE A 1 111 ? 7.085 3.123 -2.259 1.00 86.88 111 ILE A N 1
ATOM 837 C CA . ILE A 1 111 ? 5.745 2.626 -2.573 1.00 86.88 111 ILE A CA 1
ATOM 838 C C . ILE A 1 111 ? 5.049 2.270 -1.270 1.00 86.88 111 ILE A C 1
ATOM 840 O O . ILE A 1 111 ? 5.349 1.258 -0.633 1.00 86.88 111 ILE A O 1
ATOM 844 N N . SER A 1 112 ? 4.106 3.130 -0.909 1.00 93.62 112 SER A N 1
ATOM 845 C CA . SER A 1 112 ? 3.194 2.940 0.205 1.00 93.62 112 SER A CA 1
ATOM 846 C C . SER A 1 112 ? 1.766 3.204 -0.241 1.00 93.62 112 SER A C 1
ATOM 848 O O . SER A 1 112 ? 1.521 3.993 -1.156 1.00 93.62 112 SER A O 1
ATOM 850 N N . ARG A 1 113 ? 0.818 2.564 0.432 1.00 94.06 113 ARG A N 1
ATOM 851 C CA . ARG A 1 113 ? -0.608 2.833 0.289 1.00 94.06 113 ARG A CA 1
ATOM 852 C C . ARG A 1 113 ? -1.174 3.111 1.668 1.00 94.06 113 ARG A C 1
ATOM 854 O O . ARG A 1 113 ? -0.910 2.361 2.600 1.00 94.06 113 ARG A O 1
ATOM 861 N N . THR A 1 114 ? -1.960 4.172 1.772 1.00 95.31 114 THR A N 1
ATOM 862 C CA . THR A 1 114 ? -2.707 4.499 2.984 1.00 95.31 114 THR A CA 1
ATOM 863 C C . THR A 1 114 ? -4.192 4.417 2.674 1.00 95.31 114 THR A C 1
ATOM 865 O O . THR A 1 114 ? -4.649 4.925 1.650 1.00 95.31 114 THR A O 1
ATOM 868 N N . GLN A 1 115 ? -4.940 3.758 3.548 1.00 94.94 115 GLN A N 1
ATOM 869 C CA . GLN A 1 115 ? -6.384 3.635 3.467 1.00 94.94 115 GLN A CA 1
ATOM 870 C C . GLN A 1 115 ? -7.006 4.104 4.773 1.00 94.94 115 GLN A C 1
ATOM 872 O O . GLN A 1 115 ? -6.561 3.743 5.861 1.00 94.94 115 GLN A O 1
ATOM 877 N N . HIS A 1 116 ? -8.067 4.891 4.641 1.00 96.19 116 HIS A N 1
ATOM 878 C CA . HIS A 1 116 ? -8.847 5.382 5.764 1.00 96.19 116 HIS A CA 1
ATOM 879 C C . HIS A 1 116 ? -10.149 4.599 5.859 1.00 96.19 116 HIS A C 1
ATOM 881 O O . HIS A 1 116 ? -10.815 4.368 4.847 1.00 96.19 116 HIS A O 1
ATOM 887 N N . ARG A 1 117 ? -10.532 4.219 7.075 1.00 93.44 117 ARG A N 1
ATOM 888 C CA . ARG A 1 117 ? -11.820 3.585 7.348 1.00 93.44 117 ARG A CA 1
ATOM 889 C C . ARG A 1 117 ? -12.451 4.217 8.575 1.00 93.44 117 ARG A C 1
ATOM 891 O O . ARG A 1 117 ? -11.778 4.448 9.569 1.00 93.44 117 ARG A O 1
ATOM 898 N N . TRP A 1 118 ? -13.746 4.481 8.489 1.00 93.56 118 TRP A N 1
ATOM 899 C CA . TRP A 1 118 ? -14.532 5.051 9.575 1.00 93.56 118 TRP A CA 1
ATOM 900 C C . TRP A 1 118 ? -15.500 3.985 10.066 1.00 93.56 118 TRP A C 1
ATOM 902 O O . TRP A 1 118 ? -16.236 3.401 9.268 1.00 93.56 118 TRP A O 1
ATOM 912 N N . ILE A 1 119 ? -15.462 3.700 11.360 1.00 90.38 119 ILE A N 1
ATOM 913 C CA . ILE A 1 119 ? -16.320 2.711 12.007 1.00 90.38 119 ILE A CA 1
ATOM 914 C C . ILE A 1 119 ? -17.119 3.453 13.071 1.00 90.38 119 ILE A C 1
ATOM 916 O O . ILE A 1 119 ? -16.538 4.165 13.880 1.00 90.38 119 ILE A O 1
ATOM 920 N N . LEU A 1 120 ? -18.441 3.321 13.039 1.00 89.75 120 LEU A N 1
ATOM 921 C CA . LEU A 1 120 ? -19.345 3.914 14.024 1.00 89.75 120 LEU A CA 1
ATOM 922 C C . LEU A 1 120 ? -19.822 2.827 14.982 1.00 89.75 120 LEU A C 1
ATOM 924 O O . LEU A 1 120 ? -20.064 1.698 14.538 1.00 89.75 120 LEU A O 1
ATOM 928 N N . ASP A 1 121 ? -20.000 3.170 16.255 1.00 87.62 121 ASP A N 1
ATOM 929 C CA . ASP A 1 121 ? -20.648 2.269 17.201 1.00 87.62 121 ASP A CA 1
ATOM 930 C C . ASP A 1 121 ? -22.117 2.069 16.792 1.00 87.62 121 ASP A C 1
ATOM 932 O O . ASP A 1 121 ? -22.920 3.002 16.720 1.00 87.62 121 ASP A O 1
ATOM 936 N N . ARG A 1 122 ? -22.473 0.824 16.462 1.00 72.38 122 ARG A N 1
ATOM 937 C CA . ARG A 1 122 ? -23.838 0.465 16.059 1.00 72.38 122 ARG A CA 1
ATOM 938 C C . ARG A 1 122 ? -24.780 0.283 17.245 1.00 72.38 122 ARG A C 1
ATOM 940 O O . ARG A 1 122 ? -25.989 0.351 17.040 1.00 72.38 122 ARG A O 1
ATOM 947 N N . ARG A 1 123 ? -24.277 0.095 18.471 1.00 65.25 123 ARG A N 1
ATOM 948 C CA . ARG A 1 123 ? -25.136 -0.106 19.653 1.00 65.25 123 ARG A CA 1
ATOM 949 C C . ARG A 1 123 ? -25.986 1.130 19.967 1.00 65.25 123 ARG A C 1
ATOM 951 O O . ARG A 1 123 ? -27.116 0.997 20.430 1.00 65.25 123 ARG A O 1
ATOM 958 N N . GLU A 1 124 ? -25.493 2.323 19.645 1.00 57.41 124 GLU A N 1
ATOM 959 C CA . GLU A 1 124 ? -26.257 3.576 19.735 1.00 57.41 124 GLU A CA 1
ATOM 960 C C . GLU A 1 124 ? -27.314 3.721 18.624 1.00 57.41 124 GLU A C 1
ATOM 962 O O . GLU A 1 124 ? -28.310 4.426 18.800 1.00 57.41 124 GLU A O 1
ATOM 967 N N . LEU A 1 125 ? -27.132 3.041 17.486 1.00 56.81 125 LEU A N 1
ATOM 968 C CA . LEU A 1 125 ? -28.048 3.093 16.344 1.00 56.81 125 LEU A CA 1
ATOM 969 C C . LEU A 1 125 ? -29.337 2.311 16.625 1.00 56.81 125 LEU A C 1
ATOM 971 O O . LEU A 1 125 ? -30.425 2.843 16.408 1.00 56.81 125 LEU A O 1
ATOM 975 N N . ASP A 1 126 ? -29.221 1.103 17.179 1.00 56.50 126 ASP A N 1
ATOM 976 C CA . ASP A 1 126 ? -30.378 0.251 17.487 1.00 56.50 126 ASP A CA 1
ATOM 977 C C . ASP A 1 126 ? -31.172 0.763 18.704 1.00 56.50 126 ASP A C 1
ATOM 979 O O . ASP A 1 126 ? -32.402 0.690 18.720 1.00 56.50 126 ASP A O 1
ATOM 983 N N . ARG A 1 127 ? -30.499 1.373 19.695 1.00 55.78 127 ARG A N 1
ATOM 984 C CA . ARG A 1 127 ? -31.160 1.961 20.877 1.00 55.78 127 ARG A CA 1
ATOM 985 C C . ARG A 1 127 ? -32.094 3.124 20.506 1.00 55.78 127 ARG A C 1
ATOM 987 O O . ARG A 1 127 ? -33.165 3.244 21.087 1.00 55.78 127 ARG A O 1
ATOM 994 N N . ARG A 1 128 ? -31.731 3.947 19.515 1.00 54.53 128 ARG A N 1
ATOM 995 C CA . ARG A 1 128 ? -32.560 5.082 19.059 1.00 54.53 128 ARG A CA 1
ATOM 996 C C . ARG A 1 128 ? -33.733 4.686 18.172 1.00 54.5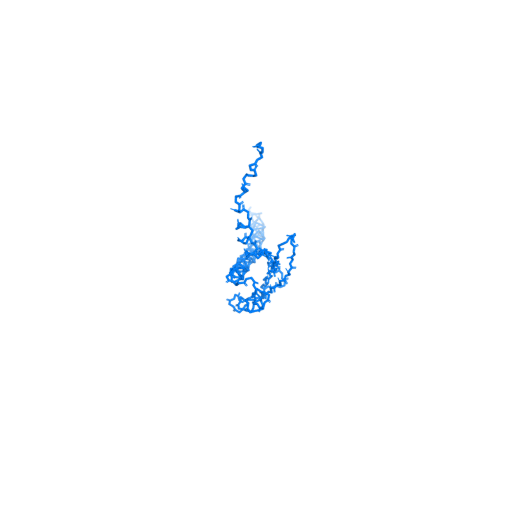3 128 ARG A C 1
ATOM 998 O O . ARG A 1 128 ? -34.728 5.401 18.149 1.00 54.53 128 ARG A O 1
ATOM 1005 N N . VAL A 1 129 ? -33.625 3.589 17.421 1.00 57.25 129 VAL A N 1
ATOM 1006 C CA . VAL A 1 129 ? -34.767 3.088 16.640 1.00 57.25 129 VAL A CA 1
ATOM 1007 C C . VAL A 1 129 ? -35.892 2.672 17.582 1.00 57.25 129 VAL A C 1
ATOM 1009 O O . VAL A 1 129 ? -37.034 3.011 17.310 1.00 57.25 129 VAL A O 1
ATOM 1012 N N . LEU A 1 130 ? -35.559 2.034 18.709 1.00 56.00 130 LEU A N 1
ATOM 1013 C CA . LEU A 1 130 ? -36.527 1.638 19.734 1.00 56.00 130 LEU A CA 1
ATOM 1014 C C . LEU A 1 130 ? -37.183 2.843 20.426 1.00 56.00 130 LEU A C 1
ATOM 1016 O O . LEU A 1 130 ? -38.404 2.864 20.559 1.00 56.00 130 LEU A O 1
ATOM 1020 N N . ASP A 1 131 ? -36.396 3.861 20.777 1.00 55.62 131 ASP A N 1
ATOM 1021 C CA . ASP A 1 131 ? -36.858 5.086 21.458 1.00 55.62 131 ASP A CA 1
ATOM 1022 C C . ASP A 1 131 ? -37.811 5.938 20.594 1.00 55.62 131 ASP A C 1
ATOM 1024 O O . ASP A 1 131 ? -38.665 6.662 21.087 1.00 55.62 131 ASP A O 1
ATOM 1028 N N . ARG A 1 132 ? -37.715 5.820 19.264 1.00 56.16 132 ARG A N 1
ATOM 1029 C CA . ARG A 1 132 ? -38.572 6.554 18.317 1.00 56.16 132 ARG A CA 1
ATOM 1030 C C . ARG A 1 132 ? -39.870 5.821 17.954 1.00 56.16 132 ARG A C 1
ATOM 1032 O O . ARG A 1 132 ? -40.631 6.324 17.131 1.00 56.16 132 ARG A O 1
ATOM 1039 N N . SER A 1 133 ? -40.086 4.625 18.501 1.00 55.75 133 SER A N 1
ATOM 1040 C CA . SER A 1 133 ? -41.259 3.779 18.228 1.00 55.75 133 SER A CA 1
ATOM 1041 C C . SER A 1 133 ? -42.339 3.842 19.307 1.00 55.75 133 SER A C 1
ATOM 1043 O O . SER A 1 133 ? -43.325 3.118 19.182 1.00 55.75 133 SER A O 1
ATOM 1045 N N . GLU A 1 134 ? -42.201 4.682 20.337 1.00 55.31 134 GLU A N 1
ATOM 1046 C CA . GLU A 1 134 ? -43.338 4.970 21.214 1.00 55.31 134 GLU A CA 1
ATOM 1047 C C . GLU A 1 134 ? -44.393 5.748 20.409 1.00 55.31 134 GLU A C 1
ATOM 1049 O O . GLU A 1 134 ? -44.101 6.839 19.911 1.00 55.31 134 GLU A O 1
ATOM 1054 N N . PRO A 1 135 ? -45.600 5.190 20.196 1.00 54.97 135 PRO A N 1
ATOM 1055 C CA . PRO A 1 135 ? -46.672 5.948 19.580 1.00 54.97 135 PRO A CA 1
ATOM 1056 C C . PRO A 1 135 ? -47.047 7.071 20.543 1.00 54.97 135 PRO A C 1
ATOM 1058 O O . PRO A 1 135 ? -47.408 6.797 21.687 1.00 54.97 135 PRO A O 1
ATOM 1061 N N . GLU A 1 136 ? -46.970 8.319 20.075 1.00 58.34 136 GLU A N 1
ATOM 1062 C CA . GLU A 1 136 ? -47.630 9.447 20.727 1.00 58.34 136 GLU A CA 1
ATOM 1063 C C . GLU A 1 136 ? -49.102 9.059 20.902 1.00 58.34 136 GLU A C 1
ATOM 1065 O O . GLU A 1 136 ? -49.879 9.034 19.944 1.00 58.34 136 GLU A O 1
ATOM 1070 N N . THR A 1 137 ? -49.471 8.652 22.116 1.00 61.62 137 THR A N 1
ATOM 1071 C CA . THR A 1 137 ? -50.868 8.526 22.509 1.00 61.62 137 THR A CA 1
ATOM 1072 C C . THR A 1 137 ? -51.479 9.903 22.310 1.00 61.62 137 THR A C 1
ATOM 1074 O O . THR A 1 137 ? -50.992 10.843 22.944 1.00 61.62 137 THR A O 1
ATOM 1077 N N . PRO A 1 138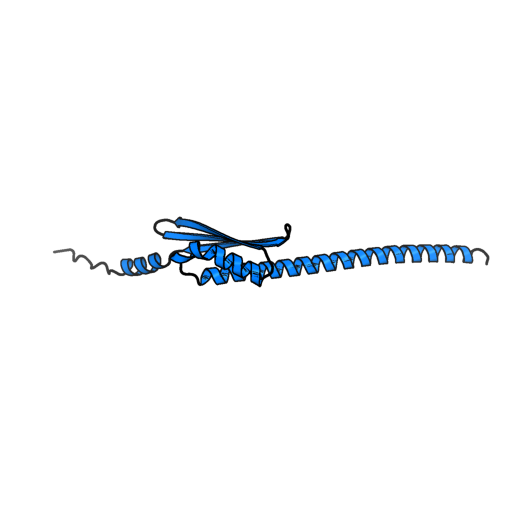 ? -52.482 10.058 21.429 1.00 59.84 138 PRO A N 1
ATOM 1078 C CA . PRO A 1 138 ? -53.135 11.340 21.273 1.00 59.84 138 PRO A CA 1
ATOM 1079 C C . PRO A 1 138 ? -53.752 11.692 22.626 1.00 59.84 138 PRO A C 1
ATOM 1081 O O . PRO A 1 138 ? -54.549 10.927 23.169 1.00 59.84 138 PRO A O 1
ATOM 1084 N N . GLU A 1 139 ? -53.304 12.809 23.195 1.00 60.41 139 GLU A N 1
ATOM 1085 C CA . GLU A 1 139 ? -53.999 13.482 24.283 1.00 60.41 139 GLU A CA 1
ATOM 1086 C C . GLU A 1 139 ? -55.412 13.776 23.778 1.00 60.41 139 GLU A C 1
ATOM 1088 O O . GLU A 1 139 ? -55.607 14.665 22.946 1.00 60.41 139 GLU A O 1
ATOM 1093 N N . ASP A 1 140 ? -56.385 12.984 24.239 1.00 57.22 140 ASP A N 1
ATOM 1094 C CA . ASP A 1 140 ? -57.802 13.308 24.118 1.00 57.22 140 ASP A CA 1
ATOM 1095 C C . ASP A 1 140 ? -57.998 14.686 24.755 1.00 57.22 140 ASP A C 1
ATOM 1097 O O . ASP A 1 140 ? -57.967 14.858 25.976 1.00 57.22 140 ASP A O 1
ATOM 1101 N N . THR A 1 141 ? -58.103 15.680 23.880 1.00 60.78 141 THR A N 1
ATOM 1102 C CA . THR A 1 141 ? -58.418 17.060 24.210 1.00 60.78 141 THR A CA 1
ATOM 1103 C C . THR A 1 141 ? -59.927 17.230 24.056 1.00 60.78 141 THR A C 1
ATOM 1105 O O . THR A 1 141 ? -60.461 16.947 22.983 1.00 60.78 141 THR A O 1
ATOM 1108 N N . ASP A 1 142 ? -60.543 17.741 25.126 1.00 59.81 142 ASP A N 1
ATOM 1109 C CA . ASP A 1 142 ? -61.887 18.339 25.236 1.00 59.81 142 ASP A CA 1
ATOM 1110 C C . ASP A 1 142 ? -63.086 17.349 25.174 1.00 59.81 142 ASP A C 1
ATOM 1112 O O . ASP A 1 142 ? -63.062 16.363 24.446 1.00 59.81 142 ASP A O 1
ATOM 1116 N N . GLU A 1 143 ? -64.177 17.466 25.948 1.00 51.75 143 GLU A N 1
ATOM 1117 C CA . GLU A 1 143 ? -64.856 18.600 26.614 1.00 51.75 143 GLU A CA 1
ATOM 1118 C C . GLU A 1 143 ? -65.511 18.209 27.960 1.00 51.75 143 GLU A C 1
ATOM 1120 O O . GLU A 1 143 ? -65.949 17.041 28.113 1.00 51.75 143 GLU A O 1
#

Foldseek 3Di:
DPPPVVVVVVVVVVVVVVVVVVVVVVVVVVVVVVVVVVVVVQQVLQVVLQVQLVVVLVPDAPVCSQVCQVVSQVVSCVVSVWRKHWDWDWDDDPPWTKIWIWIKIGNDPVDIDIDIDIGTPCVVVVVVVVVVPDPPPPPPDDD